Protein AF-A0A2W4UTZ7-F1 (afdb_monomer)

Foldseek 3Di:
DPPVVVVVVVVVVVVVVVVPDPPPPDDPPDDPVVVVVVVVCVVDPCPVVLVVVLVVLLVVLVVLLVVLVVCVVVVHPVVPSVVVNVVSVVSNVVSVVVVVVVVVVVVVD

Solvent-accessible surface area (backbone atoms only — not comparable to full-atom values): 6304 Å² total; per-residue (Å²): 130,72,66,67,64,54,52,57,55,48,54,67,48,49,59,58,48,61,75,76,46,90,81,69,76,45,61,94,94,49,55,59,70,60,40,53,49,51,52,59,52,60,75,48,74,60,62,66,58,53,52,51,52,52,51,53,52,45,52,52,35,53,54,53,46,52,52,34,51,52,33,48,75,68,70,44,64,44,87,65,34,51,62,52,38,54,51,43,51,50,54,36,50,50,53,53,49,52,54,54,51,60,56,53,63,56,76,81,104

Structure (mmCIF, N/CA/C/O backbone):
data_AF-A0A2W4UTZ7-F1
#
_entry.id   AF-A0A2W4UTZ7-F1
#
loop_
_atom_site.group_PDB
_atom_site.id
_atom_site.type_symbol
_atom_site.label_atom_id
_atom_site.label_alt_id
_atom_site.label_comp_id
_atom_site.label_asym_id
_atom_site.label_entity_id
_atom_site.label_seq_id
_atom_site.pdbx_PDB_ins_code
_atom_site.Cartn_x
_atom_site.Cartn_y
_atom_site.Cartn_z
_atom_site.occupancy
_atom_site.B_iso_or_equiv
_atom_site.auth_seq_id
_atom_site.auth_comp_id
_atom_site.auth_asym_id
_atom_site.auth_atom_id
_atom_site.pdbx_PDB_model_num
ATOM 1 N N . MET A 1 1 ? -9.658 -14.221 65.983 1.00 55.31 1 MET A N 1
ATOM 2 C CA . MET A 1 1 ? -9.359 -13.005 65.185 1.00 55.31 1 MET A CA 1
ATOM 3 C C . MET A 1 1 ? -9.100 -13.266 63.684 1.00 55.31 1 MET A C 1
ATOM 5 O O . MET A 1 1 ? -8.759 -12.337 62.967 1.00 55.31 1 MET A O 1
ATOM 9 N N . ALA A 1 2 ? -9.320 -14.480 63.149 1.00 59.62 2 ALA A N 1
ATOM 10 C CA . ALA A 1 2 ? -8.982 -14.818 61.754 1.00 59.62 2 ALA A CA 1
ATOM 11 C C . ALA A 1 2 ? -10.034 -14.428 60.683 1.00 59.62 2 ALA A C 1
ATOM 13 O O . ALA A 1 2 ? -9.708 -14.396 59.499 1.00 59.62 2 ALA A O 1
ATOM 14 N N . LYS A 1 3 ? -11.285 -14.121 61.067 1.00 55.03 3 LYS A N 1
ATOM 15 C CA . LYS A 1 3 ? -12.386 -13.864 60.112 1.00 55.03 3 LYS A CA 1
ATOM 16 C C . LYS A 1 3 ? -12.327 -12.476 59.447 1.00 55.03 3 LYS A C 1
ATOM 18 O O . LYS A 1 3 ? -12.557 -12.384 58.246 1.00 55.03 3 LYS A O 1
ATOM 23 N N . ALA A 1 4 ? -11.892 -11.436 60.168 1.00 58.66 4 ALA A N 1
ATOM 24 C CA . ALA A 1 4 ? -11.796 -10.065 59.639 1.00 58.66 4 ALA A CA 1
ATOM 25 C C . ALA A 1 4 ? -10.777 -9.921 58.484 1.00 58.66 4 ALA A C 1
ATOM 27 O O . ALA A 1 4 ? -10.972 -9.146 57.550 1.00 58.66 4 ALA A O 1
ATOM 28 N N . ASN A 1 5 ? -9.710 -10.727 58.497 1.00 59.19 5 ASN A N 1
ATOM 29 C CA . ASN A 1 5 ? -8.660 -10.704 57.471 1.00 59.19 5 ASN A CA 1
ATOM 30 C C . ASN A 1 5 ? -9.080 -11.372 56.147 1.00 59.19 5 ASN A C 1
ATOM 32 O O . ASN A 1 5 ? -8.486 -11.111 55.101 1.00 59.19 5 ASN A O 1
ATOM 36 N N . ALA A 1 6 ? -10.090 -12.248 56.173 1.00 59.94 6 ALA A N 1
ATOM 37 C CA . ALA A 1 6 ? -10.607 -12.909 54.977 1.00 59.94 6 ALA A CA 1
ATOM 38 C C . ALA A 1 6 ? -11.617 -12.028 54.225 1.00 59.94 6 ALA A C 1
ATOM 40 O O . ALA A 1 6 ? -11.671 -12.074 52.997 1.00 59.94 6 ALA A O 1
ATOM 41 N N . GLU A 1 7 ? -12.381 -11.206 54.945 1.00 57.28 7 GLU A N 1
ATOM 42 C CA . GLU A 1 7 ? -13.352 -10.271 54.367 1.00 57.28 7 GLU A CA 1
ATOM 43 C C . GLU A 1 7 ? -12.656 -9.086 53.692 1.00 57.28 7 GLU A C 1
ATOM 45 O O . GLU A 1 7 ? -12.932 -8.817 52.524 1.00 57.28 7 GLU A O 1
ATOM 50 N N . GLY A 1 8 ? -11.649 -8.487 54.344 1.00 59.28 8 GLY A N 1
ATOM 51 C CA . GLY A 1 8 ? -10.846 -7.404 53.757 1.00 59.28 8 GLY A CA 1
ATOM 52 C C . GLY A 1 8 ? -10.080 -7.807 52.488 1.00 59.28 8 GLY A C 1
ATOM 53 O O . GLY A 1 8 ? -9.894 -7.003 51.581 1.00 59.28 8 GLY A O 1
ATOM 54 N N . LYS A 1 9 ? -9.678 -9.081 52.364 1.00 58.69 9 LYS A N 1
ATOM 55 C CA . LYS A 1 9 ? -9.027 -9.611 51.148 1.00 58.69 9 LYS A CA 1
ATOM 56 C C . LYS A 1 9 ? -10.010 -9.925 50.017 1.00 58.69 9 LYS A C 1
ATOM 58 O O . LYS A 1 9 ? -9.593 -9.995 48.861 1.00 58.69 9 LYS A O 1
ATOM 63 N N . LYS A 1 10 ? -11.289 -10.160 50.331 1.00 57.41 10 LYS A N 1
ATOM 64 C CA . LYS A 1 10 ? -12.348 -10.389 49.335 1.00 57.41 10 LYS A CA 1
ATOM 65 C C . LYS A 1 10 ? -12.842 -9.068 48.755 1.00 57.41 10 LYS A C 1
ATOM 67 O O . LYS A 1 10 ? -12.945 -8.964 47.534 1.00 57.41 10 LYS A O 1
ATOM 72 N N . THR A 1 11 ? -13.042 -8.057 49.599 1.00 58.81 11 THR A N 1
ATOM 73 C CA . THR A 1 11 ? -13.404 -6.700 49.168 1.00 58.81 11 THR A CA 1
ATOM 74 C C . THR A 1 11 ? -12.298 -6.072 48.322 1.00 58.81 11 THR A C 1
ATOM 76 O O . THR A 1 11 ? -12.616 -5.581 47.245 1.00 58.81 11 THR A O 1
ATOM 79 N N . ALA A 1 12 ? -11.024 -6.247 48.720 1.00 59.53 12 ALA A N 1
ATOM 80 C CA . ALA A 1 12 ? -9.816 -5.810 47.995 1.00 59.53 12 ALA A CA 1
ATOM 81 C C . ALA A 1 12 ? -9.460 -6.618 46.718 1.00 59.53 12 ALA A C 1
ATOM 83 O O . ALA A 1 12 ? -8.470 -6.337 46.031 1.00 59.53 12 ALA A O 1
ATOM 84 N N . LYS A 1 13 ? -10.227 -7.673 46.408 1.00 55.25 13 LYS A N 1
ATOM 85 C CA . LYS A 1 13 ? -10.184 -8.373 45.110 1.00 55.25 13 LYS A CA 1
ATOM 86 C C . LYS A 1 13 ? -11.400 -8.047 44.237 1.00 55.25 13 LYS A C 1
ATOM 88 O O . LYS A 1 13 ? -11.303 -8.157 43.014 1.00 55.25 13 LYS A O 1
ATOM 93 N N . GLN A 1 14 ? -12.537 -7.690 44.836 1.00 58.19 14 GLN A N 1
ATOM 94 C CA . GLN A 1 14 ? -13.759 -7.296 44.128 1.00 58.19 14 GLN A CA 1
ATOM 95 C C . GLN A 1 14 ? -13.644 -5.895 43.522 1.00 58.19 14 GLN A C 1
ATOM 97 O O . GLN A 1 14 ? -13.994 -5.707 42.360 1.00 58.19 14 GLN A O 1
ATOM 102 N N . ASP A 1 15 ? -13.093 -4.946 44.267 1.00 56.34 15 ASP A N 1
ATOM 103 C CA . ASP A 1 15 ? -12.730 -3.596 43.821 1.00 56.34 15 ASP A CA 1
ATOM 104 C C . ASP A 1 15 ? -11.710 -3.597 42.659 1.00 56.34 15 ASP A C 1
ATOM 106 O O . ASP A 1 15 ? -11.883 -2.874 41.678 1.00 56.34 15 ASP A O 1
ATOM 110 N N . LYS A 1 16 ? -10.705 -4.482 42.686 1.00 54.22 16 LYS A N 1
ATOM 111 C CA . LYS A 1 16 ? -9.732 -4.647 41.592 1.00 54.22 16 LYS A CA 1
ATOM 112 C C . LYS A 1 16 ? -10.336 -5.317 40.357 1.00 54.22 16 LYS A C 1
ATOM 114 O O . LYS A 1 16 ? -9.937 -5.006 39.238 1.00 54.22 16 LYS A O 1
ATOM 119 N N . LYS A 1 17 ? -11.320 -6.209 40.532 1.00 52.47 17 LYS A N 1
ATOM 120 C CA . LYS A 1 17 ? -12.112 -6.758 39.416 1.00 52.47 17 LYS A CA 1
ATOM 121 C C . LYS A 1 17 ? -13.046 -5.712 38.802 1.00 52.47 17 LYS A C 1
ATOM 123 O O . LYS A 1 17 ? -13.253 -5.740 37.589 1.00 52.47 17 LYS A O 1
ATOM 128 N N . ALA A 1 18 ? -13.572 -4.788 39.606 1.00 52.81 18 ALA A N 1
ATOM 129 C CA . ALA A 1 18 ? -14.472 -3.734 39.141 1.00 52.81 18 ALA A CA 1
ATOM 130 C C . ALA A 1 18 ? -13.786 -2.749 38.179 1.00 52.81 18 ALA A C 1
ATOM 132 O O . ALA A 1 18 ? -14.438 -2.245 37.270 1.00 52.81 18 ALA A O 1
ATOM 133 N N . TRP A 1 19 ? -12.475 -2.535 38.321 1.00 49.38 19 TRP A N 1
ATOM 134 C CA . TRP A 1 19 ? -11.702 -1.654 37.437 1.00 49.38 19 TRP A CA 1
ATOM 135 C C . TRP A 1 19 ? -11.264 -2.294 36.111 1.00 49.38 19 TRP A C 1
ATOM 137 O O . TRP A 1 19 ? -10.999 -1.572 35.154 1.00 49.38 19 TRP A O 1
ATOM 147 N N . ASN A 1 20 ? -11.192 -3.629 36.027 1.00 56.00 20 ASN A N 1
ATOM 148 C CA . ASN A 1 20 ? -10.657 -4.332 34.850 1.00 56.00 20 ASN A CA 1
ATOM 149 C C . ASN A 1 20 ? -11.717 -5.086 34.029 1.00 56.00 20 ASN A C 1
ATOM 151 O O . ASN A 1 20 ? -11.390 -5.907 33.174 1.00 56.00 20 ASN A O 1
ATOM 155 N N . THR A 1 21 ? -12.995 -4.821 34.288 1.00 53.84 21 THR A N 1
ATOM 156 C CA . THR A 1 21 ? -14.094 -5.369 33.493 1.00 53.84 21 THR A CA 1
ATOM 157 C C . THR A 1 21 ? -14.819 -4.188 32.864 1.00 53.84 21 THR A C 1
ATOM 159 O O . THR A 1 21 ? -15.290 -3.338 33.621 1.00 53.84 21 THR A O 1
ATOM 162 N N . PRO A 1 22 ? -14.951 -4.088 31.528 1.00 53.09 22 PRO A N 1
ATOM 163 C CA . PRO A 1 22 ? -15.918 -3.174 30.940 1.00 53.09 22 PRO A CA 1
ATOM 164 C C . PRO A 1 22 ? -17.313 -3.682 31.324 1.00 53.09 22 PRO A C 1
ATOM 166 O O . PRO A 1 22 ? -17.960 -4.410 30.580 1.00 53.09 22 PRO A O 1
ATOM 169 N N . ASN A 1 23 ? -17.759 -3.348 32.536 1.00 62.16 23 ASN A N 1
ATOM 170 C CA . ASN A 1 23 ? -19.131 -3.512 32.983 1.00 62.16 23 ASN A CA 1
ATOM 171 C C . ASN A 1 23 ? -19.952 -2.426 32.302 1.00 62.16 23 ASN A C 1
ATOM 173 O O . ASN A 1 23 ? -20.320 -1.409 32.883 1.00 62.16 23 ASN A O 1
ATOM 177 N N . ALA A 1 24 ? -20.148 -2.619 31.014 1.00 58.72 24 ALA A N 1
ATOM 178 C CA . ALA A 1 24 ? -20.928 -1.747 30.190 1.00 58.72 24 ALA A CA 1
ATOM 179 C C . ALA A 1 24 ? -22.280 -2.444 30.045 1.00 58.72 24 ALA A C 1
ATOM 181 O O . ALA A 1 24 ? -22.503 -3.276 29.167 1.00 58.72 24 ALA A O 1
ATOM 182 N N . LYS A 1 25 ? -23.147 -2.214 31.036 1.00 65.81 25 LYS A N 1
ATOM 183 C CA . LYS A 1 25 ? -24.514 -2.727 30.985 1.00 65.81 25 LYS A CA 1
ATOM 184 C C . LYS A 1 25 ? -25.188 -2.161 29.730 1.00 65.81 25 LYS A C 1
ATOM 186 O O . LYS A 1 25 ? -25.082 -0.954 29.494 1.00 65.81 25 LYS A O 1
ATOM 191 N N . PRO A 1 26 ? -25.885 -2.991 28.943 1.00 67.19 26 PRO A N 1
ATOM 192 C CA . PRO A 1 26 ? -26.582 -2.549 27.755 1.00 67.19 26 PRO A CA 1
ATOM 193 C C . PRO A 1 26 ? -27.641 -1.501 28.126 1.00 67.19 26 PRO A C 1
ATOM 195 O O . PRO A 1 26 ? -28.254 -1.597 29.196 1.00 67.19 26 PRO A O 1
ATOM 198 N N . PRO A 1 27 ? -27.893 -0.509 27.254 1.00 75.88 27 PRO A N 1
ATOM 199 C CA . PRO A 1 27 ? -29.012 0.412 27.407 1.00 75.88 27 PRO A CA 1
ATOM 200 C C . PRO A 1 27 ? -30.330 -0.347 27.614 1.00 75.88 27 PRO A C 1
ATOM 202 O O . PRO A 1 27 ? -30.524 -1.434 27.064 1.00 75.88 27 PRO A O 1
ATOM 205 N N . LYS A 1 28 ? -31.253 0.227 28.397 1.00 75.31 28 LYS A N 1
ATOM 206 C CA . LYS A 1 28 ? -32.573 -0.373 28.663 1.00 75.31 28 LYS A CA 1
ATOM 207 C C . LYS A 1 28 ? -33.251 -0.775 27.342 1.00 75.31 28 LYS A C 1
ATOM 209 O O . LYS A 1 28 ? -33.447 0.068 26.475 1.00 75.31 28 LYS A O 1
ATOM 214 N N . GLY A 1 29 ? -33.597 -2.058 27.205 1.00 79.19 29 GLY A N 1
ATOM 215 C CA . GLY A 1 29 ? -34.216 -2.623 25.996 1.00 79.19 29 GLY A CA 1
ATOM 216 C C . GLY A 1 29 ? -33.247 -3.277 25.000 1.00 79.19 29 GLY A C 1
ATOM 217 O O . GLY A 1 29 ? -33.689 -3.781 23.970 1.00 79.19 29 GLY A O 1
ATOM 218 N N . MET A 1 30 ? -31.943 -3.314 25.289 1.00 76.31 30 MET A N 1
ATOM 219 C CA . MET A 1 30 ? -30.937 -3.979 24.457 1.00 76.31 30 MET A CA 1
ATOM 220 C C . MET A 1 30 ? -30.404 -5.244 25.147 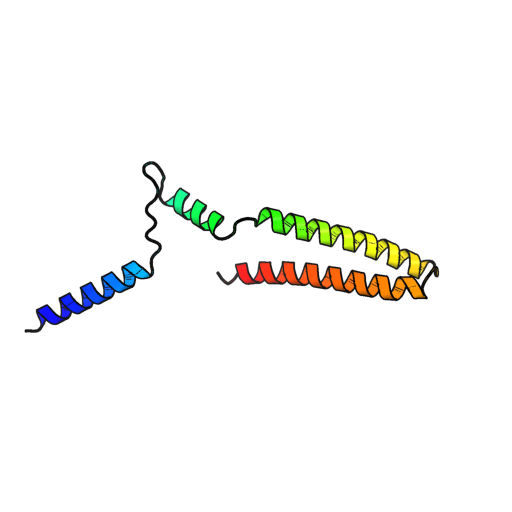1.00 76.31 30 MET A C 1
ATOM 222 O O . MET A 1 30 ? -30.035 -5.223 26.318 1.00 76.31 30 MET A O 1
ATOM 226 N N . SER A 1 31 ? -30.351 -6.361 24.418 1.00 81.50 31 SER A N 1
ATOM 227 C CA . SER A 1 31 ? -29.718 -7.599 24.890 1.00 81.50 31 SER A CA 1
ATOM 228 C C . SER A 1 31 ? -28.207 -7.408 25.042 1.00 81.50 31 SER A C 1
ATOM 230 O O . SER A 1 31 ? -27.590 -6.807 24.157 1.00 81.50 31 SER A O 1
ATOM 232 N N . GLN A 1 32 ? -27.610 -7.993 26.085 1.00 77.25 32 GLN A N 1
ATOM 233 C CA . GLN A 1 32 ? -26.158 -7.973 26.320 1.00 77.25 32 GLN A CA 1
ATOM 234 C C . GLN A 1 32 ? -25.367 -8.409 25.077 1.00 77.25 32 GLN A C 1
ATOM 236 O O . GLN A 1 32 ? -24.409 -7.757 24.692 1.00 77.25 32 GLN A O 1
ATOM 241 N N . GLU A 1 33 ? -25.848 -9.431 24.375 1.00 78.25 33 GLU A N 1
ATOM 242 C CA . GLU A 1 33 ? -25.211 -9.989 23.181 1.00 78.25 33 GLU A CA 1
ATOM 243 C C . GLU A 1 33 ? -25.117 -8.989 22.011 1.00 78.25 33 GLU A C 1
ATOM 245 O O . GLU A 1 33 ? -24.082 -8.867 21.354 1.00 78.25 33 GLU A O 1
ATOM 250 N N . ARG A 1 34 ? -26.170 -8.187 21.787 1.00 78.56 34 ARG A N 1
ATOM 251 C CA . ARG A 1 34 ? -26.126 -7.080 20.812 1.00 78.56 34 ARG A CA 1
ATOM 252 C C . ARG A 1 34 ? -25.177 -5.976 21.247 1.00 78.56 34 ARG A C 1
ATOM 254 O O . ARG A 1 34 ? -24.506 -5.396 20.399 1.00 78.56 34 ARG A O 1
ATOM 261 N N . TYR A 1 35 ? -25.140 -5.677 22.537 1.00 81.12 35 TYR A N 1
ATOM 262 C CA . TYR A 1 35 ? -24.270 -4.642 23.069 1.00 81.12 35 TYR A CA 1
ATOM 263 C C . TYR A 1 35 ? -22.796 -5.034 22.958 1.00 81.12 35 TYR A C 1
ATOM 265 O O . TYR A 1 35 ? -21.996 -4.247 22.463 1.00 81.12 35 TYR A O 1
ATOM 273 N N . ASP A 1 36 ? -22.448 -6.273 23.291 1.00 78.31 36 ASP A N 1
ATOM 274 C CA . ASP A 1 36 ? -21.085 -6.789 23.168 1.00 78.31 36 ASP A CA 1
ATOM 275 C C . ASP A 1 36 ? -20.629 -6.822 21.703 1.00 78.31 36 ASP A C 1
ATOM 277 O O . ASP A 1 36 ? -19.491 -6.459 21.395 1.00 78.31 36 ASP A O 1
ATOM 281 N N . ARG A 1 37 ? -21.537 -7.164 20.777 1.00 76.75 37 ARG A N 1
ATOM 282 C CA . ARG A 1 37 ? -21.280 -7.086 19.334 1.00 76.75 37 ARG A CA 1
ATOM 283 C C . ARG A 1 37 ? -21.062 -5.647 18.865 1.00 76.75 37 ARG A C 1
ATOM 285 O O . ARG A 1 37 ? -20.102 -5.385 18.147 1.00 76.75 37 ARG A O 1
ATOM 292 N N . LEU A 1 38 ? -21.901 -4.708 19.301 1.00 75.44 38 LEU A N 1
ATOM 293 C CA . LEU A 1 38 ? -21.739 -3.286 18.993 1.00 75.44 38 LEU A CA 1
ATOM 294 C C . LEU A 1 38 ? -20.429 -2.748 19.557 1.00 75.44 38 LEU A C 1
ATOM 296 O O . LEU A 1 38 ? -19.719 -2.042 18.855 1.00 75.44 38 LEU A O 1
ATOM 300 N N . VAL A 1 39 ? -20.057 -3.111 20.783 1.00 75.12 39 VAL A N 1
ATOM 301 C CA . VAL A 1 39 ? -18.773 -2.735 21.385 1.00 75.12 39 VAL A CA 1
ATOM 302 C C . VAL A 1 39 ? -17.606 -3.345 20.605 1.00 75.12 39 VAL A C 1
ATOM 304 O O . VAL A 1 39 ? -16.601 -2.670 20.381 1.00 75.12 39 VAL A O 1
ATOM 307 N N . ALA A 1 40 ? -17.725 -4.590 20.140 1.00 71.56 40 ALA A N 1
ATOM 308 C CA . ALA A 1 40 ? -16.721 -5.224 19.289 1.00 71.56 40 ALA A CA 1
ATOM 309 C C . ALA A 1 40 ? -16.576 -4.522 17.927 1.00 71.56 40 ALA A C 1
ATOM 311 O O . ALA A 1 40 ? -15.456 -4.312 17.460 1.00 71.56 40 ALA A O 1
ATOM 312 N N . GLU A 1 41 ? -17.683 -4.100 17.318 1.00 66.12 41 GLU A N 1
ATOM 313 C CA . GLU A 1 41 ? -17.697 -3.318 16.076 1.00 66.12 41 GLU A CA 1
ATOM 314 C C . GLU A 1 41 ? -17.163 -1.887 16.306 1.00 66.12 41 GLU A C 1
ATOM 316 O O . GLU A 1 41 ? -16.382 -1.374 15.503 1.00 66.12 41 GLU A O 1
ATOM 321 N N . SER A 1 42 ? -17.470 -1.289 17.461 1.00 68.00 42 SER A N 1
ATOM 322 C CA . SER A 1 42 ? -17.022 0.045 17.892 1.00 68.00 42 SER A CA 1
ATOM 323 C C . SER A 1 42 ? -15.530 0.109 18.212 1.00 68.00 42 SER A C 1
ATOM 325 O O . SER A 1 42 ? -14.937 1.179 18.128 1.00 68.00 42 SER A O 1
ATOM 327 N N . LYS A 1 43 ? -14.899 -1.016 18.578 1.00 67.31 43 LYS A N 1
ATOM 328 C CA . LYS A 1 43 ? -13.447 -1.102 18.830 1.00 67.31 43 LYS A CA 1
ATOM 329 C C . LYS A 1 43 ? -12.606 -0.926 17.561 1.00 67.31 43 LYS A C 1
ATOM 331 O O . LYS A 1 43 ? -11.407 -0.676 17.665 1.00 67.31 43 LYS A O 1
ATOM 336 N N . ALA A 1 44 ? -13.202 -1.056 16.375 1.00 63.72 44 ALA A N 1
ATOM 337 C CA . ALA A 1 44 ? -12.525 -0.852 15.096 1.00 63.72 44 ALA A CA 1
ATOM 338 C C . ALA A 1 44 ? -13.381 0.004 14.142 1.00 63.72 44 ALA A C 1
ATOM 340 O O . ALA A 1 44 ? -13.784 -0.477 13.074 1.00 63.72 44 ALA A O 1
ATOM 341 N N . PRO A 1 45 ? -13.649 1.277 14.491 1.00 66.31 45 PRO A N 1
ATOM 342 C CA . PRO A 1 45 ? -14.388 2.163 13.610 1.00 66.31 45 PRO A CA 1
ATOM 343 C C . PRO A 1 45 ? -13.560 2.365 12.329 1.00 66.31 45 PRO A C 1
ATOM 345 O O . PRO A 1 45 ? -12.328 2.433 12.373 1.00 66.31 45 PRO A O 1
ATOM 348 N N . TYR A 1 46 ? -14.231 2.412 11.174 1.00 67.12 46 TYR A N 1
ATOM 349 C CA . TYR A 1 46 ? -13.630 2.602 9.838 1.00 67.12 46 TYR A CA 1
ATOM 350 C C . TYR A 1 46 ? -12.929 1.386 9.204 1.00 67.12 46 TYR A C 1
ATOM 352 O O . TYR A 1 46 ? -12.213 1.531 8.211 1.00 67.12 46 TYR A O 1
ATOM 360 N N . LYS A 1 47 ? -13.174 0.163 9.695 1.00 67.88 47 LYS A N 1
ATOM 361 C CA . LYS A 1 47 ? -12.595 -1.072 9.121 1.00 67.88 47 LYS A CA 1
ATOM 362 C C . LYS A 1 47 ? -12.913 -1.261 7.628 1.00 67.88 47 LYS A C 1
ATOM 364 O O . LYS A 1 47 ? -12.063 -1.735 6.878 1.00 67.88 47 LYS A O 1
ATOM 369 N N . GLY A 1 48 ? -14.122 -0.895 7.195 1.00 75.69 48 GLY A N 1
ATOM 370 C CA . GLY A 1 48 ? -14.520 -0.934 5.781 1.00 75.69 48 GLY A CA 1
ATOM 371 C C . GLY A 1 48 ? -13.791 0.114 4.939 1.00 75.69 48 GLY A C 1
ATOM 372 O O . GLY A 1 48 ? -13.237 -0.211 3.895 1.00 75.69 48 GLY A O 1
ATOM 373 N N . PHE A 1 49 ? -13.705 1.346 5.442 1.00 81.44 49 PHE A N 1
ATOM 374 C CA . PHE A 1 49 ? -13.033 2.454 4.763 1.00 81.44 49 PHE A CA 1
ATOM 375 C C . PHE A 1 49 ? -11.540 2.180 4.517 1.00 81.44 49 PHE A C 1
ATOM 377 O O . PHE A 1 49 ? -11.049 2.405 3.414 1.00 81.44 49 PHE A O 1
ATOM 384 N N . ARG A 1 50 ? -10.832 1.587 5.491 1.00 77.88 50 ARG A N 1
ATOM 385 C CA . ARG A 1 50 ? -9.425 1.177 5.312 1.00 77.88 50 ARG A CA 1
ATOM 386 C C . ARG A 1 50 ? -9.250 0.177 4.169 1.00 77.88 50 ARG A C 1
ATOM 388 O O . ARG A 1 50 ? -8.348 0.338 3.358 1.00 77.88 50 ARG A O 1
ATOM 395 N N . LYS A 1 51 ? -10.141 -0.816 4.054 1.00 79.06 51 LYS A N 1
ATOM 396 C CA . LYS A 1 51 ? -10.107 -1.791 2.949 1.00 79.06 51 LYS A CA 1
ATOM 397 C C . LYS A 1 51 ? -10.291 -1.129 1.589 1.00 79.06 51 LYS A C 1
ATOM 399 O O . LYS A 1 51 ? -9.617 -1.527 0.648 1.00 79.06 51 LYS A O 1
ATOM 404 N N . VAL A 1 52 ? -11.172 -0.133 1.495 1.00 85.44 52 VAL A N 1
ATOM 405 C CA . VAL A 1 52 ? -11.372 0.626 0.253 1.00 85.44 52 VAL A CA 1
ATOM 406 C C . VAL A 1 52 ? -10.091 1.365 -0.128 1.00 85.44 52 VAL A C 1
ATOM 408 O O . VAL A 1 52 ? -9.682 1.262 -1.277 1.00 85.44 52 VAL A O 1
ATOM 411 N N . ILE A 1 53 ? -9.419 2.018 0.829 1.00 83.50 53 ILE A N 1
ATOM 412 C CA . ILE A 1 53 ? -8.130 2.688 0.585 1.00 83.50 53 ILE A CA 1
ATOM 413 C C . ILE A 1 53 ? -7.059 1.689 0.132 1.00 83.50 53 ILE A C 1
ATOM 415 O O . ILE A 1 53 ? -6.344 1.949 -0.830 1.00 83.50 53 ILE A O 1
ATOM 419 N N . TYR A 1 54 ? -6.944 0.533 0.790 1.00 79.38 54 TYR A N 1
ATOM 420 C CA . TYR A 1 54 ? -5.958 -0.476 0.395 1.00 79.38 54 TYR A CA 1
ATOM 421 C C . TYR A 1 54 ? -6.251 -1.065 -0.987 1.00 79.38 54 TYR A C 1
ATOM 423 O O . TYR A 1 54 ? -5.327 -1.268 -1.773 1.00 79.38 54 TYR A O 1
ATOM 431 N N . ALA A 1 55 ? -7.524 -1.302 -1.306 1.00 83.38 55 ALA A N 1
ATOM 432 C CA . ALA A 1 55 ? -7.937 -1.811 -2.606 1.00 83.38 55 ALA A CA 1
ATOM 433 C C . ALA A 1 55 ? -7.696 -0.787 -3.724 1.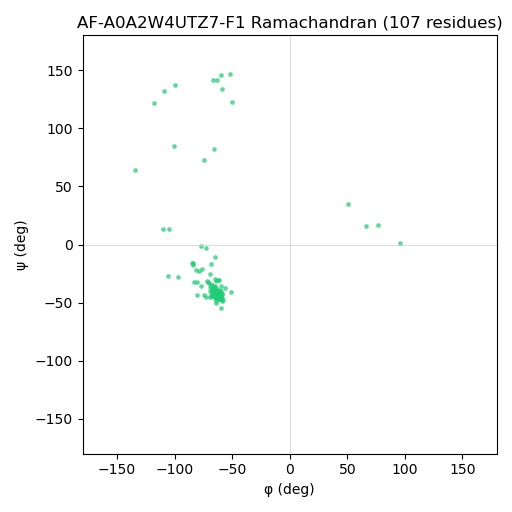00 83.38 55 ALA A C 1
ATOM 435 O O . ALA A 1 55 ? -7.160 -1.150 -4.767 1.00 83.38 55 ALA A O 1
ATOM 436 N N . SER A 1 56 ? -8.039 0.487 -3.509 1.00 84.38 56 SER A N 1
ATOM 437 C CA . SER A 1 56 ? -7.834 1.543 -4.504 1.00 84.38 56 SER A CA 1
ATOM 438 C C . SER A 1 56 ? -6.351 1.843 -4.725 1.00 84.38 56 SER A C 1
ATOM 440 O O . SER A 1 56 ? -5.913 1.929 -5.872 1.00 84.38 56 SER A O 1
ATOM 442 N N . ALA A 1 57 ? -5.557 1.919 -3.653 1.00 82.50 57 ALA A N 1
ATOM 443 C CA . ALA A 1 57 ? -4.109 2.080 -3.747 1.00 82.50 57 ALA A CA 1
ATOM 444 C C . ALA A 1 57 ? -3.449 0.883 -4.454 1.00 82.50 57 ALA A C 1
ATOM 446 O O . ALA A 1 57 ? -2.621 1.071 -5.345 1.00 82.50 57 ALA A O 1
ATOM 447 N N . GLY A 1 58 ? -3.859 -0.345 -4.116 1.00 80.81 58 GLY A N 1
ATOM 448 C CA . GLY A 1 58 ? -3.372 -1.562 -4.767 1.00 80.81 58 GLY A CA 1
ATOM 449 C C . GLY A 1 58 ? -3.725 -1.626 -6.255 1.00 80.81 58 GLY A C 1
ATOM 450 O O . GLY A 1 58 ? -2.856 -1.909 -7.077 1.00 80.81 58 GLY A O 1
ATOM 451 N N . ALA A 1 59 ? -4.972 -1.308 -6.618 1.00 85.44 59 ALA A N 1
ATOM 452 C CA . ALA A 1 59 ? -5.425 -1.293 -8.008 1.00 85.44 59 ALA A CA 1
ATOM 453 C C . ALA A 1 59 ? -4.694 -0.229 -8.842 1.00 85.44 59 ALA A C 1
ATOM 455 O O . ALA A 1 59 ? -4.214 -0.527 -9.934 1.00 85.44 59 ALA A O 1
ATOM 456 N N . SER A 1 60 ? -4.548 0.988 -8.308 1.00 83.62 60 SER A N 1
ATOM 457 C CA . SER A 1 60 ? -3.806 2.072 -8.965 1.00 83.62 60 SER A CA 1
ATOM 458 C C . SER A 1 60 ? -2.349 1.680 -9.226 1.00 83.62 60 SER A C 1
ATOM 460 O O . SER A 1 60 ? -1.835 1.828 -10.337 1.00 83.62 60 SER A O 1
ATOM 462 N N . GLY A 1 61 ? -1.695 1.092 -8.223 1.00 76.44 61 GLY A N 1
ATOM 463 C CA . GLY A 1 61 ? -0.326 0.618 -8.353 1.00 76.44 61 GLY A CA 1
ATOM 464 C C . GLY A 1 61 ? -0.156 -0.537 -9.344 1.00 76.44 61 GLY A C 1
ATOM 465 O O . GLY A 1 61 ? 0.828 -0.554 -10.078 1.00 76.44 61 GLY A O 1
ATOM 466 N N . ALA A 1 62 ? -1.120 -1.461 -9.423 1.00 81.25 62 ALA A N 1
ATOM 467 C CA . ALA A 1 62 ? -1.103 -2.547 -10.403 1.00 81.25 62 ALA A CA 1
ATOM 468 C C . ALA A 1 62 ? -1.209 -2.026 -11.845 1.00 81.25 62 ALA A C 1
ATOM 470 O O . ALA A 1 62 ? -0.456 -2.465 -12.715 1.00 81.25 62 ALA A O 1
ATOM 471 N N . ILE A 1 63 ? -2.098 -1.056 -12.087 1.00 85.75 63 ILE A N 1
ATOM 472 C CA . ILE A 1 63 ? -2.277 -0.443 -13.409 1.00 85.75 63 ILE A CA 1
ATOM 473 C C . ILE A 1 63 ? -1.009 0.305 -13.829 1.00 85.75 63 ILE A C 1
ATOM 475 O O . ILE A 1 63 ? -0.495 0.070 -14.920 1.00 85.75 63 ILE A O 1
ATOM 479 N N . GLY A 1 64 ? -0.462 1.170 -12.970 1.00 75.75 64 GLY A N 1
ATOM 480 C CA . GLY A 1 64 ? 0.753 1.908 -13.321 1.00 75.75 64 GLY A CA 1
ATOM 481 C C . GLY A 1 64 ? 1.979 1.004 -13.470 1.00 75.75 64 GLY A C 1
ATOM 482 O O . GLY A 1 64 ? 2.735 1.160 -14.426 1.00 75.75 64 GLY A O 1
ATOM 483 N N . GLY A 1 65 ? 2.118 -0.020 -12.619 1.00 79.19 65 GLY A N 1
ATOM 484 C CA . GLY A 1 65 ? 3.159 -1.040 -12.762 1.00 79.19 65 GLY A CA 1
ATOM 485 C C . GLY A 1 65 ? 3.079 -1.778 -14.101 1.00 79.19 65 GLY A C 1
ATOM 486 O O . GLY A 1 65 ? 4.099 -1.951 -14.764 1.00 79.19 65 GLY A O 1
ATOM 487 N N . PHE A 1 66 ? 1.875 -2.147 -14.547 1.00 82.94 66 PHE A N 1
ATOM 488 C CA . PHE A 1 66 ? 1.659 -2.753 -15.864 1.00 82.94 66 PHE A CA 1
ATOM 489 C C . PHE A 1 66 ? 2.046 -1.808 -17.017 1.00 82.94 66 PHE A C 1
ATOM 491 O O . PHE A 1 66 ? 2.721 -2.219 -17.963 1.00 82.94 66 PHE A O 1
ATOM 498 N N . VAL A 1 67 ? 1.681 -0.526 -16.930 1.00 82.50 67 VAL A N 1
ATOM 499 C CA . VAL A 1 67 ? 2.037 0.480 -17.945 1.00 82.50 67 VAL A CA 1
ATOM 500 C C . VAL A 1 67 ? 3.552 0.682 -18.024 1.00 82.50 67 VAL A C 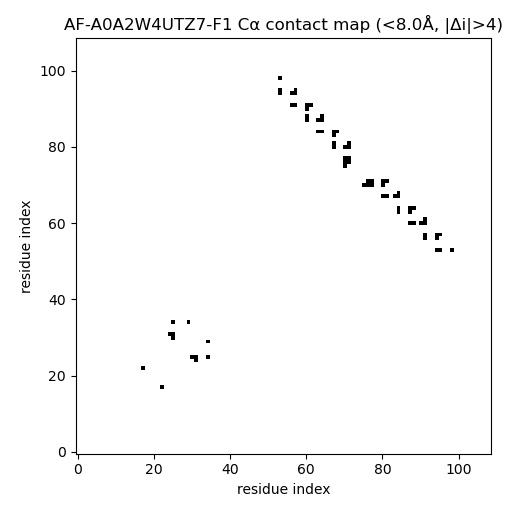1
ATOM 502 O O . VAL A 1 67 ? 4.122 0.622 -19.110 1.00 82.50 67 VAL A O 1
ATOM 505 N N . PHE A 1 68 ? 4.248 0.869 -16.904 1.00 74.69 68 PHE A N 1
ATOM 506 C CA . PHE A 1 68 ? 5.703 1.036 -16.946 1.00 74.69 68 PHE A CA 1
ATOM 507 C C . PHE A 1 68 ? 6.431 -0.246 -17.369 1.00 74.69 68 PHE A C 1
ATOM 509 O O . PHE A 1 68 ? 7.414 -0.165 -18.104 1.00 74.69 68 PHE A O 1
ATOM 516 N N . LEU A 1 69 ? 5.930 -1.426 -16.987 1.00 79.31 69 LEU A N 1
ATOM 517 C CA . LEU A 1 69 ? 6.480 -2.706 -17.437 1.00 79.31 69 LEU A CA 1
ATOM 518 C C . LEU A 1 69 ? 6.400 -2.833 -18.963 1.00 79.31 69 LEU A C 1
ATOM 520 O O . LEU A 1 69 ? 7.386 -3.188 -19.608 1.00 79.31 69 LEU A O 1
ATOM 524 N N . THR A 1 70 ? 5.250 -2.490 -19.550 1.00 82.88 70 THR A N 1
ATOM 525 C CA . THR A 1 70 ? 5.072 -2.501 -21.010 1.00 82.88 70 THR A CA 1
ATOM 526 C C . THR A 1 70 ? 5.919 -1.434 -21.712 1.00 82.88 70 THR A C 1
ATOM 528 O O . THR A 1 70 ? 6.459 -1.717 -22.779 1.00 82.88 70 THR A O 1
ATOM 531 N N . LYS A 1 71 ? 6.134 -0.252 -21.109 1.00 80.06 71 LYS A N 1
ATOM 532 C CA . LYS A 1 71 ? 7.067 0.767 -21.635 1.00 80.06 71 LYS A CA 1
ATOM 533 C C . LYS A 1 71 ? 8.519 0.275 -21.671 1.00 80.06 71 LYS A C 1
ATOM 535 O O . LYS A 1 71 ? 9.182 0.441 -22.694 1.00 80.06 71 LYS A O 1
ATOM 540 N N . ILE A 1 72 ? 8.981 -0.382 -20.603 1.00 79.25 72 ILE A N 1
ATOM 541 C CA . ILE A 1 72 ? 10.325 -0.980 -20.537 1.00 79.25 72 ILE A CA 1
ATOM 542 C C . ILE A 1 72 ? 10.474 -2.090 -21.586 1.00 79.25 72 ILE A C 1
ATOM 544 O O . ILE A 1 72 ? 11.458 -2.100 -22.321 1.00 79.25 72 ILE A O 1
ATOM 548 N N . LEU A 1 73 ? 9.483 -2.983 -21.708 1.00 84.50 73 LEU A N 1
ATOM 549 C CA . LEU A 1 73 ? 9.460 -4.042 -22.731 1.00 84.50 73 LEU A CA 1
ATOM 550 C C . LEU A 1 73 ? 9.487 -3.485 -24.160 1.00 84.50 73 LEU A C 1
ATOM 552 O O . LEU A 1 73 ? 10.109 -4.072 -25.038 1.00 84.50 73 LEU A O 1
ATOM 556 N N . ALA A 1 74 ? 8.838 -2.344 -24.389 1.00 86.25 74 ALA A N 1
ATOM 557 C CA . ALA A 1 74 ? 8.840 -1.654 -25.674 1.00 86.25 74 ALA A CA 1
ATOM 558 C C . ALA A 1 74 ? 10.139 -0.869 -25.954 1.00 86.25 74 ALA A C 1
ATOM 560 O O . ALA A 1 74 ? 10.239 -0.227 -26.999 1.00 86.25 74 ALA A O 1
ATOM 561 N N . GLY A 1 75 ? 11.109 -0.866 -25.030 1.00 78.75 75 GLY A N 1
ATOM 562 C CA . GLY A 1 75 ? 12.368 -0.130 -25.168 1.00 78.75 75 GLY A CA 1
ATOM 563 C C . GLY A 1 75 ? 12.205 1.394 -25.184 1.00 78.75 75 GLY A C 1
ATOM 564 O O . GLY A 1 75 ? 13.124 2.099 -25.598 1.00 78.75 75 GLY A O 1
ATOM 565 N N . ARG A 1 76 ? 11.049 1.921 -24.751 1.00 73.00 76 ARG A N 1
ATOM 566 C CA . ARG A 1 76 ? 10.747 3.360 -24.751 1.00 73.00 76 ARG A CA 1
ATOM 567 C C . ARG A 1 76 ? 10.944 3.969 -23.368 1.00 73.00 76 ARG A C 1
ATOM 569 O O . ARG A 1 76 ? 10.508 3.400 -22.372 1.00 73.00 76 ARG A O 1
ATOM 576 N N . ASP A 1 77 ? 11.554 5.154 -23.327 1.00 71.19 77 ASP A N 1
ATOM 577 C CA . ASP A 1 77 ? 11.728 5.971 -22.117 1.00 71.19 77 ASP A CA 1
ATOM 578 C C . ASP A 1 77 ? 12.330 5.191 -20.933 1.00 71.19 77 ASP A C 1
ATOM 580 O O . ASP A 1 77 ? 11.952 5.402 -19.783 1.00 71.19 77 ASP A O 1
ATOM 584 N N . VAL A 1 78 ? 13.234 4.239 -21.196 1.00 73.69 78 VAL A N 1
ATOM 585 C CA . VAL A 1 78 ? 13.725 3.272 -20.193 1.00 73.69 78 VAL A CA 1
ATOM 586 C C . VAL A 1 78 ? 14.421 3.971 -19.021 1.00 73.69 78 VAL A C 1
ATOM 588 O O . VAL A 1 78 ? 14.191 3.602 -17.872 1.00 73.69 78 VAL A O 1
ATOM 591 N N . ALA A 1 79 ? 15.204 5.019 -19.295 1.00 78.12 79 ALA A N 1
ATOM 592 C CA . ALA A 1 79 ? 15.911 5.803 -18.278 1.00 78.12 79 ALA A CA 1
ATOM 593 C C . ALA A 1 79 ? 14.963 6.516 -17.294 1.00 78.12 79 ALA A C 1
ATOM 595 O O . ALA A 1 79 ? 15.300 6.687 -16.127 1.00 78.12 79 ALA A O 1
ATOM 596 N N . GLU A 1 80 ? 13.765 6.885 -17.749 1.00 76.38 80 GLU A N 1
ATOM 597 C CA . GLU A 1 80 ? 12.752 7.576 -16.944 1.00 76.38 80 GLU A CA 1
ATOM 598 C C . GLU A 1 80 ? 11.714 6.597 -16.359 1.00 76.38 80 GLU A C 1
ATOM 600 O O . GLU A 1 80 ? 11.157 6.808 -15.281 1.00 76.38 80 GLU A O 1
ATOM 605 N N . SER A 1 81 ? 11.488 5.471 -17.042 1.00 74.88 81 SER A N 1
ATOM 606 C CA . SER A 1 81 ? 10.524 4.438 -16.655 1.00 74.88 81 SER A CA 1
ATOM 607 C C . SER A 1 81 ? 11.064 3.506 -15.570 1.00 74.88 81 SER A C 1
ATOM 609 O O . SER A 1 81 ? 10.285 3.066 -14.730 1.00 74.88 81 SER A O 1
ATOM 611 N N . LEU A 1 82 ? 12.374 3.222 -15.532 1.00 77.81 82 LEU A N 1
ATOM 612 C CA . LEU A 1 82 ? 12.987 2.387 -14.487 1.00 77.81 82 LEU A CA 1
ATOM 613 C C . LEU A 1 82 ? 12.804 2.948 -13.064 1.00 77.81 82 LEU A C 1
ATOM 615 O O . LEU A 1 82 ? 12.290 2.220 -12.210 1.00 77.81 82 LEU A O 1
ATOM 619 N N . PRO A 1 83 ? 13.198 4.205 -12.769 1.00 81.38 83 PRO A N 1
ATOM 620 C CA . PRO A 1 83 ? 13.059 4.757 -11.423 1.00 81.38 83 PRO A CA 1
ATOM 621 C C . PRO A 1 83 ? 11.588 4.930 -11.021 1.00 81.38 83 PRO A C 1
ATOM 623 O O . PRO A 1 83 ? 11.237 4.643 -9.877 1.00 81.38 83 PRO A O 1
ATOM 626 N N . ASN A 1 84 ? 10.709 5.306 -11.957 1.00 76.94 84 ASN A N 1
ATOM 627 C CA . ASN A 1 84 ? 9.267 5.388 -11.708 1.00 76.94 84 ASN A CA 1
ATOM 628 C C . ASN A 1 84 ? 8.645 4.016 -11.405 1.00 76.94 84 ASN A C 1
ATOM 630 O O . ASN A 1 84 ? 7.869 3.892 -10.457 1.00 76.94 84 ASN A O 1
ATOM 634 N N . LEU A 1 85 ? 9.029 2.968 -12.140 1.00 75.69 85 LEU A N 1
ATOM 635 C CA . LEU A 1 85 ? 8.587 1.595 -11.883 1.00 75.69 85 LEU A CA 1
ATOM 636 C C . LEU A 1 85 ? 9.097 1.088 -10.527 1.00 75.69 85 LEU A C 1
ATOM 638 O O . LEU A 1 85 ? 8.329 0.503 -9.768 1.00 75.69 85 LEU A O 1
ATOM 642 N N . ALA A 1 86 ? 10.360 1.354 -10.184 1.00 81.81 86 ALA A N 1
ATOM 643 C CA . ALA A 1 86 ? 10.925 0.994 -8.885 1.00 81.81 86 ALA A CA 1
ATOM 644 C C . ALA A 1 86 ? 10.193 1.691 -7.725 1.00 81.81 86 ALA A C 1
ATOM 646 O O . ALA A 1 86 ? 9.833 1.042 -6.739 1.00 81.81 86 ALA A O 1
ATOM 647 N N . LEU A 1 87 ? 9.914 2.991 -7.861 1.00 83.25 87 LEU A N 1
ATOM 648 C CA . LEU A 1 87 ? 9.164 3.760 -6.869 1.00 83.25 87 LEU A CA 1
ATOM 649 C C . LEU A 1 87 ? 7.735 3.228 -6.728 1.00 83.25 87 LEU A C 1
ATOM 651 O O . LEU A 1 87 ? 7.255 3.029 -5.611 1.00 83.25 87 LEU A O 1
ATOM 655 N N . GLN A 1 88 ? 7.072 2.926 -7.843 1.00 72.19 88 GLN A N 1
ATOM 656 C CA . GLN A 1 88 ? 5.708 2.411 -7.833 1.00 72.19 88 GLN A CA 1
ATOM 657 C C . GLN A 1 88 ? 5.619 1.007 -7.225 1.00 72.19 88 GLN A C 1
ATOM 659 O O . GLN A 1 88 ? 4.736 0.757 -6.403 1.00 72.19 88 GLN A O 1
ATOM 664 N N . ILE A 1 89 ? 6.569 0.118 -7.533 1.00 80.38 89 ILE A N 1
ATOM 665 C CA . ILE A 1 89 ? 6.700 -1.186 -6.868 1.00 80.38 89 ILE A CA 1
ATOM 666 C C . ILE A 1 89 ? 6.945 -0.995 -5.368 1.00 80.38 89 ILE A C 1
ATOM 668 O O . ILE A 1 89 ? 6.324 -1.690 -4.568 1.00 80.38 89 ILE A O 1
ATOM 672 N N . GLY A 1 90 ? 7.781 -0.031 -4.969 1.00 83.75 90 GLY A N 1
ATOM 673 C CA . GLY A 1 90 ? 8.018 0.306 -3.564 1.00 83.75 90 GLY A CA 1
ATOM 674 C C . GLY A 1 90 ? 6.742 0.718 -2.826 1.00 83.75 90 GLY A C 1
ATOM 675 O O . GLY A 1 90 ? 6.428 0.167 -1.770 1.00 83.75 90 GLY A O 1
ATOM 676 N N . VAL A 1 91 ? 5.953 1.627 -3.403 1.00 82.12 91 VAL A N 1
ATOM 677 C CA . VAL A 1 91 ? 4.674 2.079 -2.826 1.00 82.12 91 VAL A CA 1
ATOM 678 C C . VAL A 1 91 ? 3.661 0.933 -2.737 1.00 82.12 91 VAL A C 1
ATOM 680 O O . VAL A 1 91 ? 2.989 0.772 -1.712 1.00 82.12 91 VAL A O 1
ATOM 683 N N . VAL A 1 92 ? 3.564 0.096 -3.774 1.00 78.25 92 VAL A N 1
ATOM 684 C CA . VAL A 1 92 ? 2.677 -1.078 -3.774 1.00 78.25 92 VAL A CA 1
ATOM 685 C C . VAL A 1 92 ? 3.115 -2.090 -2.722 1.00 78.25 92 VAL A C 1
ATOM 687 O O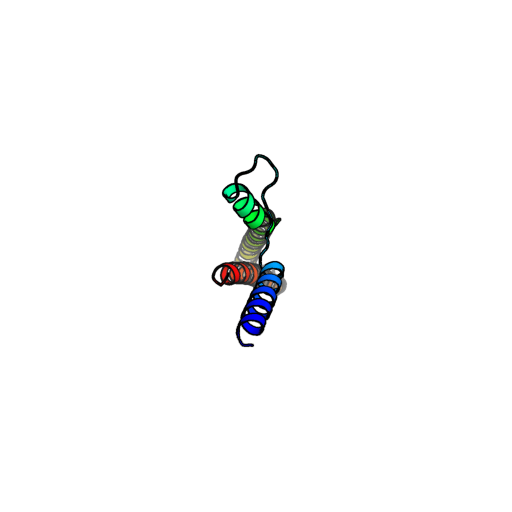 . VAL A 1 92 ? 2.283 -2.562 -1.947 1.00 78.25 92 VAL A O 1
ATOM 690 N N . ALA A 1 93 ? 4.411 -2.387 -2.642 1.00 82.38 93 ALA A N 1
ATOM 691 C CA . ALA A 1 93 ? 4.973 -3.305 -1.662 1.00 82.38 93 ALA A CA 1
ATOM 692 C C 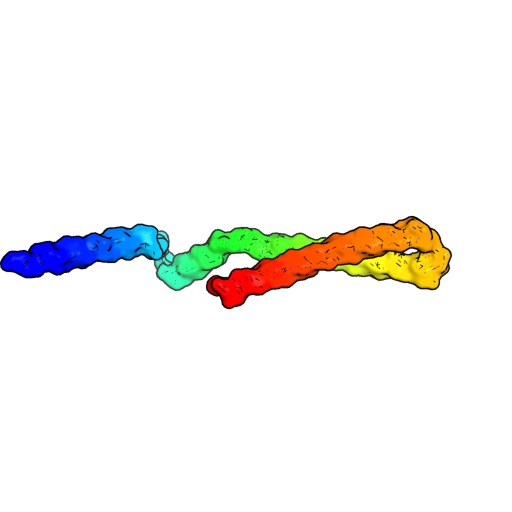. ALA A 1 93 ? 4.691 -2.836 -0.230 1.00 82.38 93 ALA A C 1
ATOM 694 O O . ALA A 1 93 ? 4.240 -3.637 0.586 1.00 82.38 93 ALA A O 1
ATOM 695 N N . ILE A 1 94 ? 4.866 -1.540 0.061 1.00 83.94 94 ILE A N 1
ATOM 696 C CA . ILE A 1 94 ? 4.526 -0.946 1.363 1.00 83.94 94 ILE A CA 1
ATOM 697 C C . ILE A 1 94 ? 3.031 -1.094 1.649 1.00 83.94 94 ILE A C 1
ATOM 699 O O . ILE A 1 94 ? 2.661 -1.537 2.733 1.00 83.94 94 ILE A O 1
ATOM 703 N N . THR A 1 95 ? 2.167 -0.780 0.682 1.00 78.94 95 THR A N 1
ATOM 704 C CA . THR A 1 95 ? 0.707 -0.885 0.839 1.00 78.94 95 THR A CA 1
ATOM 705 C C . THR A 1 95 ? 0.273 -2.320 1.161 1.00 78.94 95 THR A C 1
ATOM 707 O O . THR A 1 95 ? -0.477 -2.554 2.111 1.00 78.94 95 THR A O 1
ATOM 710 N N . VAL A 1 96 ? 0.789 -3.300 0.413 1.00 79.25 96 VAL A N 1
AT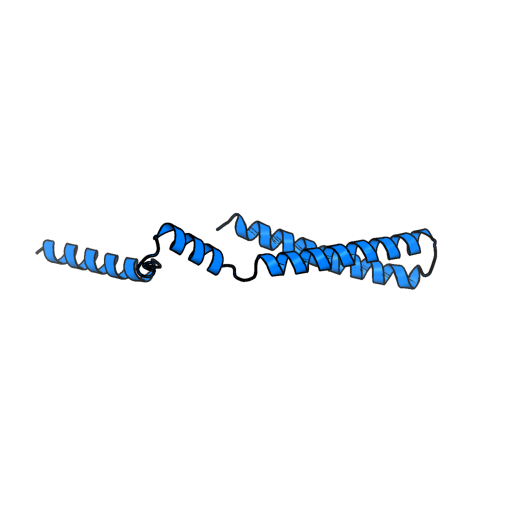OM 711 C CA . VAL A 1 96 ? 0.499 -4.729 0.611 1.00 79.25 96 VAL A CA 1
ATOM 712 C C . VAL A 1 96 ? 1.082 -5.236 1.929 1.00 79.25 96 VAL A C 1
ATOM 714 O O . VAL A 1 96 ? 0.430 -6.004 2.642 1.00 79.25 96 VAL A O 1
ATOM 717 N N . PHE A 1 97 ? 2.290 -4.797 2.283 1.00 80.38 97 PHE A N 1
ATOM 718 C CA . PHE A 1 97 ? 2.928 -5.121 3.554 1.00 80.38 97 PHE A CA 1
ATOM 719 C C . PHE A 1 97 ? 2.105 -4.605 4.739 1.00 80.38 97 PHE A C 1
ATOM 721 O O . PHE A 1 97 ? 1.828 -5.368 5.666 1.00 80.38 97 PHE A O 1
ATOM 728 N N . LEU A 1 98 ? 1.653 -3.348 4.690 1.00 78.31 98 LEU A N 1
ATOM 729 C CA . LEU A 1 98 ? 0.832 -2.739 5.736 1.00 78.31 98 LEU A CA 1
ATOM 730 C C . LEU A 1 98 ? -0.502 -3.474 5.897 1.00 78.31 98 LEU A C 1
ATOM 732 O O . LEU A 1 98 ? -0.892 -3.804 7.018 1.00 78.31 98 LEU A O 1
ATOM 736 N N . PHE A 1 99 ? -1.156 -3.799 4.777 1.00 73.00 99 PHE A N 1
ATOM 737 C CA . PHE A 1 99 ? -2.382 -4.596 4.760 1.00 73.00 99 PHE A CA 1
ATOM 738 C C . PHE A 1 99 ? -2.171 -5.972 5.412 1.00 73.00 99 PHE A C 1
ATOM 740 O O . PHE A 1 99 ? -2.924 -6.376 6.301 1.00 73.00 99 PHE A O 1
ATOM 747 N N . ARG A 1 100 ? -1.092 -6.675 5.041 1.00 76.00 100 ARG A N 1
ATOM 748 C CA . ARG A 1 100 ? -0.750 -7.985 5.613 1.00 76.00 100 ARG A CA 1
ATOM 749 C C . ARG A 1 100 ? -0.430 -7.898 7.108 1.00 76.00 100 ARG A C 1
ATOM 751 O O . ARG A 1 100 ? -0.794 -8.801 7.862 1.00 76.00 100 ARG A O 1
ATOM 758 N N . TRP A 1 101 ? 0.258 -6.845 7.545 1.00 76.06 101 TRP A N 1
ATOM 759 C CA . TRP A 1 101 ? 0.617 -6.642 8.948 1.00 76.06 101 TRP A CA 1
ATOM 760 C C . TRP A 1 101 ? -0.606 -6.339 9.818 1.00 76.06 101 TRP A C 1
ATOM 762 O O . TRP A 1 101 ? -0.730 -6.882 10.919 1.00 76.06 101 TRP A O 1
ATOM 772 N N . GLU A 1 102 ? -1.548 -5.540 9.313 1.00 69.69 102 GLU A N 1
ATOM 773 C CA . GLU A 1 102 ? -2.811 -5.271 10.004 1.00 69.69 102 GLU A CA 1
ATOM 774 C C . GLU A 1 102 ? -3.673 -6.538 10.133 1.00 69.69 102 GLU A C 1
ATOM 776 O O . GLU A 1 102 ? -4.312 -6.745 11.165 1.00 69.69 102 GLU A O 1
ATOM 781 N N . ASP A 1 103 ? -3.651 -7.430 9.138 1.00 65.44 103 ASP A N 1
ATOM 782 C CA . ASP A 1 103 ? -4.342 -8.721 9.218 1.00 65.44 103 ASP A CA 1
ATOM 783 C C . ASP A 1 103 ? -3.685 -9.705 10.198 1.00 65.44 103 ASP A C 1
ATOM 785 O O . ASP A 1 103 ? -4.391 -10.454 10.874 1.00 65.44 103 ASP A O 1
ATOM 789 N N . ARG A 1 104 ? -2.356 -9.672 10.359 1.00 62.84 104 ARG A N 1
ATOM 790 C CA . ARG A 1 104 ? -1.639 -10.515 11.338 1.00 62.84 104 ARG A CA 1
ATOM 791 C C . ARG A 1 104 ? -1.985 -10.132 12.777 1.00 62.84 104 ARG A C 1
ATOM 793 O O . ARG A 1 104 ? -2.290 -11.012 13.572 1.00 62.84 104 ARG A O 1
ATOM 800 N N . LYS A 1 105 ? -2.071 -8.832 13.087 1.00 57.12 105 LYS A N 1
ATOM 801 C CA . LYS A 1 105 ? -2.466 -8.341 14.424 1.00 57.12 105 LYS A CA 1
ATOM 802 C C . LYS A 1 105 ? -3.903 -8.687 14.836 1.00 57.12 105 LYS A C 1
ATOM 804 O O . LYS A 1 105 ? -4.259 -8.480 15.992 1.00 57.12 105 LYS A O 1
ATOM 809 N N . LYS A 1 106 ? -4.737 -9.185 13.915 1.00 52.72 106 LYS A N 1
ATOM 810 C CA . LYS A 1 106 ? -6.090 -9.682 14.219 1.00 52.72 106 LYS A CA 1
ATOM 811 C C . LYS A 1 106 ? -6.107 -11.138 14.678 1.00 52.72 106 LYS A C 1
ATOM 813 O O . LYS A 1 106 ? -7.128 -11.560 15.198 1.00 52.72 106 LYS A O 1
ATOM 818 N N . LYS A 1 107 ? -5.033 -11.903 14.455 1.00 48.34 107 LYS A N 1
ATOM 819 C CA . LYS A 1 107 ? -4.954 -13.310 14.879 1.00 48.34 107 LYS A CA 1
ATOM 820 C C . LYS A 1 107 ? -4.505 -13.462 16.337 1.00 48.34 107 LYS A C 1
ATOM 822 O O . LYS A 1 107 ? -4.759 -14.502 16.930 1.00 48.34 107 LYS A O 1
ATOM 827 N N . ASP A 1 108 ? -3.910 -12.407 16.895 1.00 48.62 108 ASP A N 1
ATOM 828 C CA . ASP A 1 108 ? -3.328 -12.377 18.243 1.00 48.62 108 ASP A CA 1
ATOM 829 C C . ASP A 1 108 ? -4.195 -11.603 19.266 1.00 48.62 108 ASP A C 1
ATOM 831 O O . ASP A 1 108 ? -3.714 -11.247 20.343 1.00 48.62 108 ASP A O 1
ATOM 835 N N . LYS A 1 109 ? -5.460 -11.298 18.937 1.00 41.2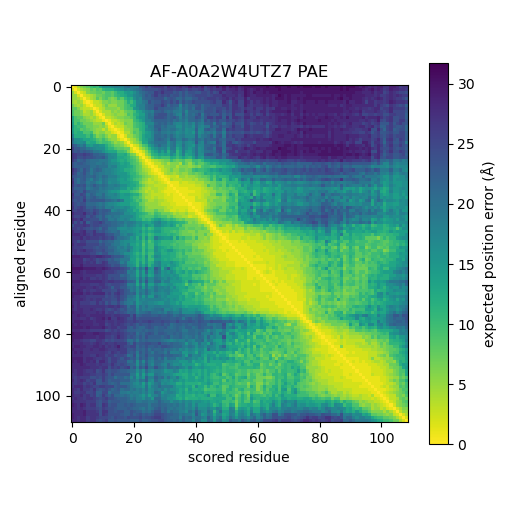8 109 LYS A N 1
ATOM 836 C CA . LYS A 1 109 ? -6.440 -10.666 19.838 1.00 41.28 109 LYS A CA 1
ATOM 837 C C . LYS A 1 109 ? -7.763 -11.410 19.852 1.00 41.28 109 LYS A C 1
ATOM 839 O O . LYS A 1 109 ? -8.235 -11.763 18.751 1.00 41.28 109 LYS A O 1
#

Sequence (109 aa):
MAKANAEGKKTAKQDKKAWNTPNAKPPKGMSQERYDRLVAESKAPYKGFRKVIYASAGASGAIGGFVFLTKILAGRDVAESLPNLALQIGVVAITVFLFRWEDRKKKDK

Radius of gyration: 27.0 Å; Cα contacts (8 Å, |Δi|>4): 37; chains: 1; bounding box: 50×22×91 Å

Nearest PDB structures (foldse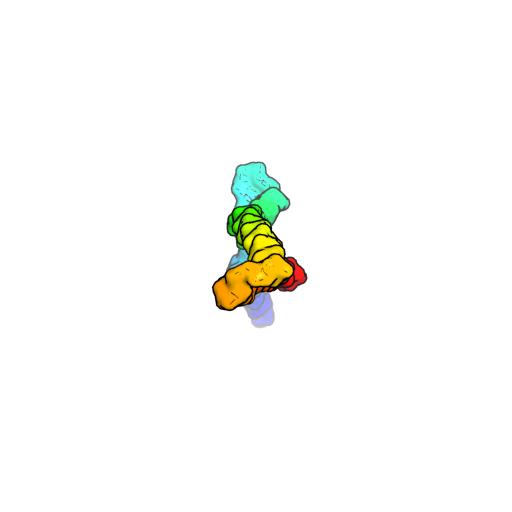ek):
  6r1o-assembly1_A-2  TM=5.654E-01  e=1.910E+00  Escherichia coli
  6r1m-assembly1_B  TM=6.003E-01  e=3.277E+00  Escherichia coli
  6r1m-assembly1_A  TM=5.796E-01  e=4.293E+00  Escherichia coli
  6x94-assembly1_A  TM=5.244E-01  e=8.430E+00  Methanosarcina mazei Go1
  3qne-assembly1_A  TM=5.355E-01  e=8.430E+00  Candida albicans

Secondary structure (DSSP, 8-state):
--SHHHHHHHHHHHHHHHHSS---PPPTT--HHHHHHHHHHHTSTTHHHHHHHHHHHHHHHHHHHHHHHHHHHTTSSHHHHHHHHHHHHHHHHHHHHHHHHHHHTTT--

Me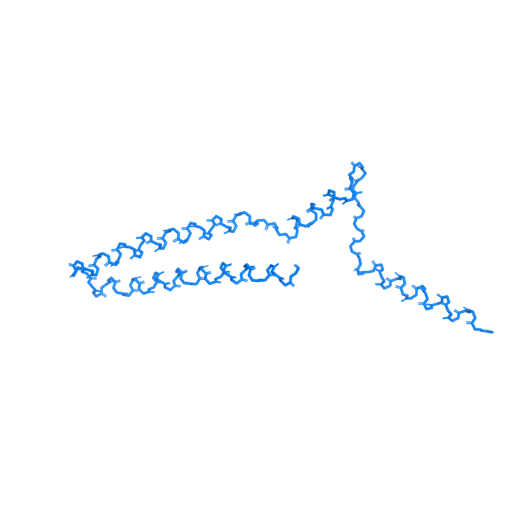an predicted aligned error: 15.59 Å

Organism: NCBI:txid47253

pLDDT: mean 71.45, std 11.02, range [41.28, 86.25]

InterPro domains:
  IPR021883 Protein LOW PSII ACCUMULATION 1-like [PF11998] (33-102)